Protein AF-W6WAR6-F1 (afdb_monomer_lite)

Sequence (105 aa):
MEKTQIDDINAQILKLRTALPIWGVEANDLVELARNAERAAATVDERTMQRMRGLIETTTGWHNTLLYWEEQDAAPALSADFRVLRGSLDAMRKEVAEAAASFEM

pLDDT: mean 92.83, std 6.92, range [50.5, 98.0]

Foldseek 3Di:
DDPVVVVVVVVVLVVLVVCLVVLVVVLVVLLVQLVVCVVVVHADDVVSLVSLVVSLVVLVVLLVVLVVCLVVVDDPVSVVSSVVSNVSSVVSNVSSVVSSVSHPD

Radius of gyration: 16.29 Å; chains: 1; bounding box: 42×20×41 Å

Structure (mmCIF, N/CA/C/O backbone):
data_AF-W6WAR6-F1
#
_entry.id   AF-W6WAR6-F1
#
loop_
_atom_site.group_PDB
_atom_site.id
_atom_site.type_symbol
_atom_site.label_atom_id
_atom_site.label_alt_id
_atom_site.label_comp_id
_atom_site.label_asym_id
_atom_site.label_entity_id
_atom_site.label_seq_id
_atom_site.pdbx_PDB_ins_code
_atom_site.Cartn_x
_atom_site.Cartn_y
_atom_site.Cartn_z
_atom_site.occupancy
_atom_site.B_iso_or_equiv
_atom_site.auth_seq_id
_atom_site.auth_comp_id
_atom_site.auth_asym_id
_atom_site.auth_atom_id
_atom_site.pdbx_PDB_model_num
ATOM 1 N N . MET A 1 1 ? -19.474 4.951 17.180 1.00 71.19 1 MET A N 1
ATOM 2 C CA . MET A 1 1 ? -19.501 3.686 16.408 1.00 71.19 1 MET A CA 1
ATOM 3 C C . MET A 1 1 ? -20.111 2.569 17.241 1.00 71.19 1 MET A C 1
ATOM 5 O O . MET A 1 1 ? -19.901 2.544 18.450 1.00 71.19 1 MET A O 1
ATOM 9 N N . GLU A 1 2 ? -20.869 1.668 16.621 1.00 78.31 2 GLU A N 1
ATOM 10 C CA . GLU A 1 2 ? -21.475 0.522 17.315 1.00 78.31 2 GLU A CA 1
ATOM 11 C C . GLU A 1 2 ? -20.460 -0.613 17.537 1.00 78.31 2 GLU A C 1
ATOM 13 O O . GLU A 1 2 ? -19.484 -0.738 16.799 1.00 78.31 2 GLU A O 1
ATOM 18 N N . LYS A 1 3 ? -20.684 -1.476 18.538 1.00 76.31 3 LYS A N 1
ATOM 19 C CA . LYS A 1 3 ? -19.753 -2.570 18.876 1.00 76.31 3 LYS A CA 1
ATOM 20 C C . LYS A 1 3 ? -19.517 -3.532 17.704 1.00 76.31 3 LYS A C 1
ATOM 22 O O . LYS A 1 3 ? -18.371 -3.844 17.408 1.00 76.31 3 LYS A O 1
ATOM 27 N N . THR A 1 4 ? -20.578 -3.932 17.005 1.00 79.31 4 THR A N 1
ATOM 28 C CA . THR A 1 4 ? -20.491 -4.812 15.827 1.00 79.31 4 THR A CA 1
ATOM 29 C C . THR A 1 4 ? -19.621 -4.198 14.727 1.00 79.31 4 THR A C 1
ATOM 31 O O . THR A 1 4 ? -18.787 -4.878 14.143 1.00 79.31 4 THR A O 1
ATOM 34 N N . GLN A 1 5 ? -19.738 -2.885 14.511 1.00 82.69 5 GLN A N 1
ATOM 35 C CA . GLN A 1 5 ? -18.924 -2.151 13.541 1.00 82.69 5 GLN A CA 1
ATOM 36 C C . GLN A 1 5 ? -17.436 -2.135 13.930 1.00 82.69 5 GLN A C 1
ATOM 38 O O . GLN A 1 5 ? -16.568 -2.238 13.067 1.00 82.69 5 GLN A O 1
ATOM 43 N N . ILE A 1 6 ? -17.129 -2.014 15.224 1.00 80.69 6 ILE A N 1
ATOM 44 C CA . ILE A 1 6 ? -15.752 -2.071 15.735 1.00 80.69 6 ILE A CA 1
ATOM 45 C C . ILE A 1 6 ? -15.165 -3.476 15.551 1.00 80.69 6 ILE A C 1
ATOM 47 O O . ILE A 1 6 ? -14.018 -3.604 15.124 1.00 80.69 6 ILE A O 1
ATOM 51 N N . ASP A 1 7 ? -15.941 -4.521 15.838 1.00 85.19 7 ASP A N 1
ATOM 52 C CA . ASP A 1 7 ? -15.515 -5.914 15.661 1.00 85.19 7 ASP A CA 1
ATOM 53 C C . ASP A 1 7 ? -15.226 -6.222 14.178 1.00 85.19 7 ASP A C 1
ATOM 55 O O . ASP A 1 7 ? -14.179 -6.795 13.855 1.00 85.19 7 ASP A O 1
ATOM 59 N N . ASP A 1 8 ? -16.082 -5.746 13.267 1.00 90.69 8 ASP A N 1
ATOM 60 C CA . ASP A 1 8 ? -15.875 -5.858 11.820 1.00 90.69 8 ASP A CA 1
ATOM 61 C C . ASP A 1 8 ? -14.600 -5.136 11.366 1.00 90.69 8 ASP A C 1
ATOM 63 O O . ASP A 1 8 ? -13.796 -5.692 10.613 1.00 90.69 8 ASP A O 1
ATOM 67 N N . ILE A 1 9 ? -14.367 -3.914 11.851 1.00 92.75 9 ILE A N 1
ATOM 68 C CA . ILE A 1 9 ? -13.158 -3.149 11.527 1.00 92.75 9 ILE A CA 1
ATOM 69 C C . ILE A 1 9 ? -11.905 -3.849 12.046 1.00 92.75 9 ILE A C 1
ATOM 71 O O . ILE A 1 9 ? -10.930 -3.970 11.307 1.00 92.75 9 ILE A O 1
ATOM 75 N N . ASN A 1 10 ? -11.920 -4.361 13.275 1.00 92.38 10 ASN A N 1
ATOM 76 C CA . ASN A 1 10 ? -10.786 -5.098 13.830 1.00 92.38 10 ASN A CA 1
ATOM 77 C C . ASN A 1 10 ? -10.453 -6.341 12.990 1.00 92.38 10 ASN A C 1
ATOM 79 O O . ASN A 1 10 ? -9.279 -6.617 12.728 1.00 92.38 10 ASN A O 1
ATOM 83 N N . ALA A 1 11 ? -11.469 -7.056 12.498 1.00 94.50 11 ALA A N 1
ATOM 84 C CA . ALA A 1 11 ? -11.267 -8.182 11.590 1.00 94.50 11 ALA A CA 1
ATOM 85 C C . ALA A 1 11 ? -10.642 -7.748 10.250 1.00 94.50 11 ALA A C 1
ATOM 87 O O . ALA A 1 11 ? -9.783 -8.449 9.709 1.00 94.50 11 ALA A O 1
ATOM 88 N N . GLN A 1 12 ? -11.034 -6.589 9.715 1.00 95.38 12 GLN A N 1
ATOM 89 C CA . GLN A 1 12 ? -10.441 -6.033 8.494 1.00 95.38 12 GLN A CA 1
ATOM 90 C C . GLN A 1 12 ? -9.006 -5.536 8.714 1.00 95.38 12 GLN A C 1
ATOM 92 O O . GLN A 1 12 ? -8.139 -5.817 7.887 1.00 95.38 12 GLN A O 1
ATOM 97 N N . ILE A 1 13 ? -8.713 -4.884 9.846 1.00 95.56 13 ILE A N 1
ATOM 98 C CA . ILE A 1 13 ? -7.343 -4.503 10.222 1.00 95.56 13 ILE A CA 1
ATOM 99 C C . ILE A 1 13 ? -6.448 -5.737 10.289 1.00 95.56 13 ILE A C 1
ATOM 101 O O . ILE A 1 13 ? -5.317 -5.694 9.810 1.00 95.56 13 ILE A O 1
ATOM 105 N N . LEU A 1 14 ? -6.929 -6.840 10.868 1.00 95.44 14 LEU A N 1
ATOM 106 C CA . LEU A 1 14 ? -6.136 -8.062 10.960 1.00 95.44 14 LEU A CA 1
ATOM 107 C C . LEU A 1 14 ? -5.760 -8.587 9.568 1.00 95.44 14 LEU A C 1
ATOM 109 O O . LEU A 1 14 ? -4.594 -8.892 9.328 1.00 95.44 14 LEU A O 1
ATOM 113 N N . LYS A 1 15 ? -6.717 -8.611 8.632 1.00 95.56 15 LYS A N 1
ATOM 114 C CA . LYS A 1 15 ? -6.452 -8.979 7.232 1.00 95.56 15 LYS A CA 1
ATOM 115 C C . LYS A 1 15 ? -5.423 -8.049 6.594 1.00 95.56 15 LYS A C 1
ATOM 117 O O . LYS A 1 15 ? -4.486 -8.529 5.961 1.00 95.56 15 LYS A O 1
ATOM 122 N N . LEU A 1 16 ? -5.562 -6.738 6.798 1.00 96.25 16 LEU A N 1
ATOM 123 C CA . LEU A 1 16 ? -4.615 -5.753 6.282 1.00 96.25 16 LEU A CA 1
ATOM 124 C C . LEU A 1 16 ? -3.207 -5.963 6.859 1.00 96.25 16 LEU A C 1
ATOM 126 O O . LEU A 1 16 ? -2.232 -5.940 6.116 1.00 96.25 16 LEU A O 1
ATOM 130 N N . ARG A 1 17 ? -3.086 -6.235 8.162 1.00 95.69 17 ARG A N 1
ATOM 131 C CA . ARG A 1 17 ? -1.801 -6.531 8.816 1.00 95.69 17 ARG A CA 1
ATOM 132 C C . ARG A 1 17 ? -1.139 -7.789 8.268 1.00 95.69 17 ARG A C 1
ATOM 134 O O . ARG A 1 17 ? 0.082 -7.831 8.187 1.00 95.69 17 ARG A O 1
ATOM 141 N N . THR A 1 18 ? -1.918 -8.796 7.885 1.00 96.19 18 THR A N 1
ATOM 142 C CA . THR A 1 18 ? -1.388 -9.999 7.229 1.00 96.19 18 THR A CA 1
ATOM 143 C C . THR A 1 18 ? -0.970 -9.730 5.782 1.00 96.19 18 THR A C 1
ATOM 145 O O . THR A 1 18 ? 0.026 -10.285 5.327 1.00 96.19 18 THR A O 1
ATOM 148 N N . ALA A 1 19 ? -1.699 -8.875 5.062 1.00 96.31 19 ALA A N 1
ATOM 149 C CA . ALA A 1 19 ? -1.409 -8.550 3.667 1.00 96.31 19 ALA A CA 1
ATOM 150 C C . ALA A 1 19 ? -0.212 -7.598 3.502 1.00 96.31 19 ALA A C 1
ATOM 152 O O . ALA A 1 19 ? 0.580 -7.767 2.579 1.00 96.31 19 ALA A O 1
ATOM 153 N N . LEU A 1 20 ? -0.046 -6.631 4.410 1.00 96.19 20 LEU A N 1
ATOM 154 C CA . LEU A 1 20 ? 0.980 -5.586 4.328 1.00 96.19 20 LEU A CA 1
ATOM 155 C C . LEU A 1 20 ? 2.409 -6.117 4.111 1.00 96.19 20 LEU A C 1
ATOM 157 O O . LEU A 1 20 ? 3.081 -5.606 3.218 1.00 96.19 20 LEU A O 1
ATOM 161 N N . PRO A 1 21 ? 2.894 -7.135 4.849 1.00 96.25 21 PRO A N 1
ATOM 162 C CA . PRO A 1 21 ? 4.219 -7.701 4.605 1.00 96.25 21 PRO A CA 1
ATOM 163 C C . PRO A 1 21 ? 4.360 -8.333 3.216 1.00 96.25 21 PRO A C 1
ATOM 165 O O . PRO A 1 21 ? 5.408 -8.204 2.593 1.00 96.25 21 PRO A O 1
ATOM 168 N N . ILE A 1 22 ? 3.306 -8.987 2.717 1.00 96.56 22 ILE A N 1
ATOM 169 C CA . ILE A 1 22 ? 3.297 -9.619 1.390 1.00 96.56 22 ILE A CA 1
ATOM 170 C C . ILE A 1 22 ? 3.407 -8.541 0.309 1.00 96.56 22 ILE A C 1
ATOM 172 O O . ILE A 1 22 ? 4.245 -8.638 -0.583 1.00 96.56 22 ILE A O 1
ATOM 176 N N . TRP A 1 23 ? 2.613 -7.478 0.435 1.00 97.75 23 TRP A N 1
ATOM 177 C CA . TRP A 1 23 ? 2.677 -6.322 -0.455 1.00 97.75 23 TRP A CA 1
ATOM 178 C C . TRP A 1 23 ? 3.999 -5.567 -0.358 1.00 97.75 23 TRP A C 1
ATOM 180 O O . TRP A 1 23 ? 4.476 -5.074 -1.369 1.00 97.75 23 TRP A O 1
ATOM 190 N N . GLY A 1 24 ? 4.618 -5.506 0.823 1.00 97.19 24 GLY A N 1
ATOM 191 C CA . GLY A 1 24 ? 5.942 -4.909 0.995 1.00 97.19 24 GLY A CA 1
ATOM 192 C C . GLY A 1 24 ? 7.033 -5.665 0.235 1.00 97.19 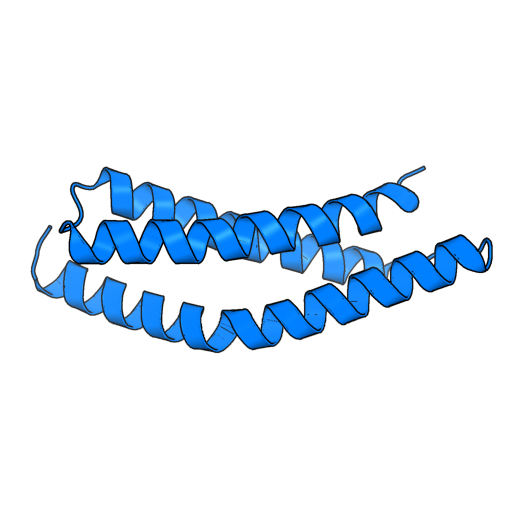24 GLY A C 1
ATOM 193 O O . GLY A 1 24 ? 7.868 -5.040 -0.412 1.00 97.19 24 GLY A O 1
ATOM 194 N N . VAL A 1 25 ? 6.998 -7.003 0.255 1.00 97.31 25 VAL A N 1
ATOM 195 C CA . VAL A 1 25 ? 7.905 -7.826 -0.564 1.00 97.31 25 VAL A CA 1
ATOM 196 C C . VAL A 1 25 ? 7.637 -7.593 -2.050 1.00 97.31 25 VAL A C 1
ATOM 198 O O . VAL A 1 25 ? 8.572 -7.335 -2.801 1.00 97.31 25 VAL A O 1
ATOM 201 N N . GLU A 1 26 ? 6.368 -7.603 -2.467 1.00 96.38 26 GLU A N 1
ATOM 202 C CA . GLU A 1 26 ? 6.007 -7.340 -3.863 1.00 96.38 26 GLU A CA 1
ATOM 203 C C . GLU A 1 26 ? 6.438 -5.939 -4.328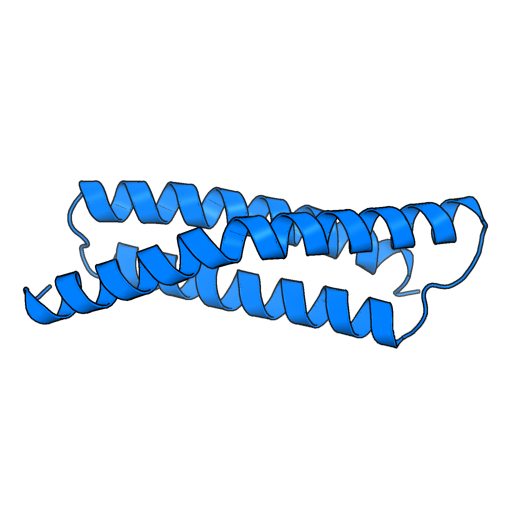 1.00 96.38 26 GLU A C 1
ATOM 205 O O . GLU A 1 26 ? 6.982 -5.803 -5.422 1.00 96.38 26 GLU A O 1
ATOM 210 N N . ALA A 1 27 ? 6.243 -4.910 -3.502 1.00 97.44 27 ALA A N 1
ATOM 211 C CA . ALA A 1 27 ? 6.684 -3.548 -3.779 1.00 97.44 27 ALA A CA 1
ATOM 212 C C . ALA A 1 27 ? 8.197 -3.495 -4.001 1.00 97.44 27 ALA A C 1
ATOM 214 O O . ALA A 1 27 ? 8.647 -2.945 -5.003 1.00 97.44 27 ALA A O 1
ATOM 215 N N . ASN A 1 28 ? 8.970 -4.108 -3.102 1.00 97.69 28 ASN A N 1
ATOM 216 C CA . ASN A 1 28 ? 10.422 -4.147 -3.209 1.00 97.69 28 ASN A CA 1
ATOM 217 C C . ASN A 1 28 ? 10.879 -4.862 -4.489 1.00 97.69 28 ASN A C 1
ATOM 219 O O . ASN A 1 28 ? 11.732 -4.346 -5.206 1.00 97.69 28 ASN A O 1
ATOM 223 N N . ASP A 1 29 ? 10.277 -6.007 -4.818 1.00 96.81 29 ASP A N 1
ATOM 224 C CA . ASP A 1 29 ? 10.596 -6.741 -6.045 1.00 96.81 29 ASP A CA 1
ATOM 225 C C . ASP A 1 29 ? 10.322 -5.895 -7.298 1.00 96.81 29 ASP A C 1
ATOM 227 O O . ASP A 1 29 ? 11.143 -5.842 -8.214 1.00 96.81 29 ASP A O 1
ATOM 231 N N . LEU A 1 30 ? 9.180 -5.201 -7.338 1.00 96.44 30 LEU A N 1
ATOM 232 C CA . LEU A 1 30 ? 8.814 -4.322 -8.449 1.00 96.44 30 LEU A CA 1
ATOM 233 C C . LEU A 1 30 ? 9.772 -3.127 -8.568 1.00 96.44 30 LEU A C 1
ATOM 235 O O . LEU A 1 30 ? 10.231 -2.825 -9.670 1.00 96.44 30 LEU A O 1
ATOM 239 N N . VAL A 1 31 ? 10.109 -2.477 -7.452 1.00 96.50 31 VAL A N 1
ATOM 240 C CA . VAL A 1 31 ? 11.052 -1.347 -7.413 1.00 96.50 31 VAL A CA 1
ATOM 241 C C . VAL A 1 31 ? 12.438 -1.774 -7.895 1.00 96.50 31 VAL A C 1
ATOM 243 O O . VAL A 1 31 ? 13.052 -1.077 -8.703 1.00 96.50 31 VAL A O 1
ATOM 246 N N . GLU A 1 32 ? 12.929 -2.931 -7.458 1.00 95.94 32 GLU A N 1
ATOM 247 C CA . GLU A 1 32 ? 14.231 -3.438 -7.891 1.00 95.94 32 GLU A CA 1
ATOM 248 C C . GLU A 1 32 ? 14.235 -3.828 -9.373 1.00 95.94 32 GLU A C 1
ATOM 250 O O . GLU A 1 32 ? 15.205 -3.544 -10.079 1.00 95.94 32 GLU A O 1
ATOM 255 N N . LEU A 1 33 ? 13.146 -4.407 -9.892 1.00 94.56 33 LEU A N 1
ATOM 256 C CA . LEU A 1 33 ? 12.995 -4.658 -11.329 1.00 94.56 33 LEU A CA 1
ATOM 257 C C . LEU A 1 33 ? 13.052 -3.359 -12.143 1.00 94.56 33 LEU A C 1
ATOM 259 O O . LEU A 1 33 ? 13.796 -3.295 -13.124 1.00 94.56 33 LEU A O 1
ATOM 263 N N . ALA A 1 34 ? 12.333 -2.322 -11.711 1.00 93.31 34 ALA A N 1
ATOM 264 C CA . ALA A 1 34 ? 12.383 -0.994 -12.321 1.00 93.31 34 ALA A CA 1
ATOM 265 C C . ALA A 1 34 ? 13.805 -0.418 -12.309 1.00 93.31 34 ALA A C 1
ATOM 267 O O . ALA A 1 34 ? 14.356 -0.096 -13.359 1.00 93.31 34 ALA A O 1
ATOM 268 N N . ARG A 1 35 ? 14.461 -0.369 -11.147 1.00 93.62 35 ARG A N 1
ATOM 269 C CA . ARG A 1 35 ? 15.839 0.142 -11.027 1.00 93.62 35 ARG A CA 1
ATOM 270 C C . ARG A 1 35 ? 16.834 -0.637 -11.884 1.00 93.62 35 ARG A C 1
ATOM 272 O O . ARG A 1 35 ? 17.790 -0.067 -12.406 1.00 93.62 35 ARG A O 1
ATOM 279 N N . ASN A 1 36 ? 16.654 -1.949 -12.018 1.00 94.00 36 ASN A N 1
ATOM 280 C CA . ASN A 1 36 ? 17.491 -2.778 -12.883 1.00 94.00 36 ASN A CA 1
ATOM 281 C C . ASN A 1 36 ? 17.296 -2.433 -14.360 1.00 94.00 36 ASN A C 1
ATOM 283 O O . ASN A 1 36 ? 18.286 -2.308 -15.080 1.00 94.00 36 ASN A O 1
ATOM 287 N N . ALA A 1 37 ? 16.049 -2.250 -14.795 1.00 92.38 37 ALA A N 1
ATOM 288 C CA . ALA A 1 37 ? 15.736 -1.842 -16.158 1.00 92.38 37 ALA A CA 1
ATOM 289 C C . ALA A 1 37 ? 16.308 -0.451 -16.471 1.00 92.38 37 ALA A C 1
ATOM 291 O O . ALA A 1 37 ? 16.989 -0.292 -17.481 1.00 92.38 37 ALA A O 1
ATOM 292 N N . GLU A 1 38 ? 16.148 0.514 -15.562 1.00 90.50 38 GLU A N 1
ATOM 293 C CA . GLU A 1 38 ? 16.713 1.862 -15.695 1.00 90.50 38 GLU A CA 1
ATOM 294 C C . GLU A 1 38 ? 18.243 1.817 -15.835 1.00 90.50 38 GLU A C 1
ATOM 296 O O . GLU A 1 38 ? 18.802 2.362 -16.788 1.00 90.50 38 GLU A O 1
ATOM 301 N N . ARG A 1 39 ? 18.935 1.085 -14.947 1.00 92.19 39 ARG A N 1
ATOM 302 C CA . ARG A 1 39 ? 20.399 0.906 -15.011 1.00 92.19 39 ARG A CA 1
ATOM 303 C C . ARG A 1 39 ? 20.871 0.249 -16.305 1.00 92.19 39 ARG A C 1
ATOM 305 O O . ARG A 1 39 ? 21.985 0.518 -16.750 1.00 92.19 39 ARG A O 1
ATOM 312 N N . ALA A 1 40 ? 20.054 -0.621 -16.887 1.00 93.12 40 ALA A N 1
ATOM 313 C CA . ALA A 1 40 ? 20.343 -1.293 -18.146 1.00 93.12 40 ALA A CA 1
ATOM 314 C C . ALA A 1 40 ? 19.919 -0.483 -19.386 1.00 93.12 40 ALA A C 1
ATOM 316 O O . ALA A 1 40 ? 20.113 -0.968 -20.499 1.00 93.12 40 ALA A O 1
ATOM 317 N N . ALA A 1 41 ? 19.339 0.714 -19.212 1.00 89.25 41 ALA A N 1
ATOM 318 C CA . ALA A 1 41 ? 18.678 1.479 -20.273 1.00 89.25 41 ALA A CA 1
ATOM 319 C C . ALA A 1 41 ? 17.640 0.640 -21.051 1.00 89.25 41 ALA A C 1
ATOM 321 O O . ALA A 1 41 ? 17.510 0.743 -22.272 1.00 89.25 41 ALA A O 1
ATOM 322 N N . ALA A 1 42 ? 16.925 -0.227 -20.332 1.00 89.31 42 ALA A N 1
ATOM 323 C CA . ALA A 1 42 ? 15.902 -1.122 -20.850 1.00 89.31 42 ALA A CA 1
ATOM 324 C C . ALA A 1 42 ? 14.502 -0.665 -20.422 1.00 89.31 42 ALA A C 1
ATOM 326 O O . ALA A 1 42 ? 14.331 0.058 -19.443 1.00 89.31 42 ALA A O 1
ATOM 327 N N . THR A 1 43 ? 13.485 -1.127 -21.142 1.00 87.62 43 THR A N 1
ATOM 328 C CA . THR A 1 43 ? 12.083 -0.912 -20.775 1.00 87.62 43 THR A CA 1
ATOM 329 C C . THR A 1 43 ? 11.620 -1.965 -19.777 1.00 87.62 43 THR A C 1
ATOM 331 O O . THR A 1 43 ? 11.965 -3.142 -19.906 1.00 87.62 43 THR A O 1
ATOM 334 N N . VAL A 1 44 ? 10.767 -1.567 -18.840 1.00 89.06 44 VAL A N 1
ATOM 335 C CA . VAL A 1 44 ? 9.970 -2.503 -18.044 1.00 89.06 44 VAL A CA 1
ATOM 336 C C . VAL A 1 44 ? 8.809 -3.018 -18.897 1.00 89.06 44 VAL A C 1
ATOM 338 O O . VAL A 1 44 ? 8.242 -2.279 -19.701 1.00 89.06 44 VAL A O 1
ATOM 341 N N . ASP A 1 45 ? 8.468 -4.299 -18.766 1.00 90.00 45 ASP A N 1
ATOM 342 C CA . ASP A 1 45 ? 7.339 -4.864 -19.497 1.00 90.00 45 ASP A CA 1
ATOM 343 C C . ASP A 1 45 ? 5.991 -4.348 -18.956 1.00 90.00 45 ASP A C 1
ATOM 345 O O . ASP A 1 45 ? 5.835 -4.031 -17.774 1.00 90.00 45 ASP A O 1
ATOM 349 N N . GLU A 1 46 ? 4.980 -4.311 -19.824 1.00 91.88 46 GLU A N 1
ATOM 350 C CA . GLU A 1 46 ? 3.652 -3.785 -19.486 1.00 91.88 46 GLU A CA 1
ATOM 351 C C . GLU A 1 46 ? 2.976 -4.550 -18.335 1.00 91.88 46 GLU A C 1
ATOM 353 O O . GLU A 1 46 ? 2.228 -3.964 -17.555 1.00 91.88 46 GLU A O 1
ATOM 358 N N . ARG A 1 47 ? 3.255 -5.849 -18.160 1.00 93.12 47 ARG A N 1
ATOM 359 C CA . ARG A 1 47 ? 2.696 -6.618 -17.040 1.00 93.12 47 ARG A CA 1
ATOM 360 C C . ARG A 1 47 ? 3.293 -6.148 -15.715 1.00 93.12 47 ARG A C 1
ATOM 362 O O . ARG A 1 47 ? 2.567 -6.063 -14.726 1.00 93.12 47 ARG A O 1
ATOM 369 N N . THR A 1 48 ? 4.580 -5.832 -15.672 1.00 93.19 48 THR A N 1
ATOM 370 C CA . THR A 1 48 ? 5.222 -5.255 -14.487 1.00 93.19 48 THR A CA 1
ATOM 371 C C . THR A 1 48 ? 4.644 -3.869 -14.169 1.00 93.19 48 THR A C 1
ATOM 373 O O . THR A 1 48 ? 4.280 -3.625 -13.017 1.00 93.19 48 THR A O 1
ATOM 376 N N . MET A 1 49 ? 4.415 -3.019 -15.177 1.00 94.31 49 MET A N 1
ATOM 377 C CA . MET A 1 49 ? 3.729 -1.728 -14.991 1.00 94.31 49 MET A CA 1
ATOM 378 C C . MET A 1 49 ? 2.294 -1.893 -14.467 1.00 94.31 49 MET A C 1
ATOM 380 O O . MET A 1 49 ? 1.873 -1.189 -13.548 1.00 94.31 49 MET A O 1
ATOM 384 N N . GLN A 1 50 ? 1.541 -2.870 -14.981 1.00 95.62 50 GLN A N 1
ATOM 385 C CA . GLN A 1 50 ? 0.201 -3.195 -14.477 1.00 95.62 50 GLN A CA 1
ATOM 386 C C . GLN A 1 50 ? 0.217 -3.632 -13.012 1.00 95.62 50 GLN A C 1
ATOM 388 O O . GLN A 1 50 ? -0.668 -3.242 -12.253 1.00 95.62 50 GLN A O 1
ATOM 393 N N . ARG A 1 51 ? 1.223 -4.409 -12.595 1.00 96.56 51 ARG A N 1
ATOM 394 C CA . ARG A 1 51 ? 1.374 -4.822 -11.193 1.00 96.56 51 ARG A CA 1
ATOM 395 C C . ARG A 1 51 ? 1.670 -3.636 -10.281 1.00 96.56 51 ARG A C 1
ATOM 397 O O . ARG A 1 51 ? 1.042 -3.526 -9.233 1.00 96.56 51 ARG A O 1
ATOM 404 N N . MET A 1 52 ? 2.556 -2.729 -10.696 1.00 96.69 52 MET A N 1
ATOM 405 C CA . MET A 1 52 ? 2.825 -1.490 -9.956 1.00 96.69 52 MET A CA 1
ATOM 406 C C . MET A 1 52 ? 1.552 -0.656 -9.784 1.00 96.69 52 MET A C 1
ATOM 408 O O . MET A 1 52 ? 1.218 -0.277 -8.661 1.00 96.69 52 MET A O 1
ATOM 412 N N . ARG A 1 53 ? 0.788 -0.442 -10.866 1.00 96.12 53 ARG A N 1
ATOM 413 C CA . ARG A 1 53 ? -0.493 0.283 -10.812 1.00 96.12 53 ARG A CA 1
ATOM 414 C C . ARG A 1 53 ? -1.505 -0.399 -9.894 1.00 96.12 53 ARG A C 1
ATOM 416 O O . ARG A 1 53 ? -2.057 0.254 -9.015 1.00 96.12 53 ARG A O 1
ATOM 423 N N . GLY A 1 54 ? -1.684 -1.713 -10.023 1.00 96.81 54 GLY A N 1
ATOM 424 C CA . GLY A 1 54 ? -2.598 -2.471 -9.166 1.00 96.81 54 GLY A CA 1
ATOM 425 C C . GLY A 1 54 ? -2.228 -2.395 -7.680 1.00 96.81 54 GLY A C 1
ATOM 426 O O . GLY A 1 54 ? -3.110 -2.285 -6.822 1.00 96.81 54 GLY A O 1
ATOM 427 N N . LEU A 1 55 ? -0.931 -2.388 -7.359 1.00 96.94 55 LEU A N 1
ATOM 428 C CA . LEU A 1 55 ? -0.454 -2.227 -5.988 1.00 96.94 55 LEU A CA 1
ATOM 429 C C . LEU A 1 55 ? -0.708 -0.807 -5.453 1.00 96.94 55 LEU A C 1
ATOM 431 O O . LEU A 1 55 ? -1.191 -0.652 -4.329 1.00 96.94 55 LEU A O 1
ATOM 435 N N . ILE A 1 56 ? -0.460 0.229 -6.261 1.00 97.38 56 ILE A N 1
ATOM 436 C CA . ILE A 1 56 ? -0.765 1.635 -5.934 1.00 97.38 56 ILE A CA 1
ATOM 437 C C . ILE A 1 56 ? -2.265 1.833 -5.681 1.00 97.38 56 ILE A C 1
ATOM 439 O O . ILE A 1 56 ? -2.652 2.461 -4.693 1.00 97.38 56 ILE A O 1
ATOM 443 N N . GLU A 1 57 ? -3.121 1.283 -6.541 1.00 97.50 57 GLU A N 1
ATOM 444 C CA . GLU A 1 57 ? -4.578 1.368 -6.407 1.00 97.50 57 GLU A CA 1
ATOM 445 C C . GLU A 1 57 ? -5.062 0.669 -5.133 1.00 97.50 57 GLU A C 1
ATOM 447 O O . GLU A 1 57 ? -5.804 1.254 -4.340 1.00 97.50 57 GLU A O 1
ATOM 452 N N . THR A 1 58 ? -4.584 -0.554 -4.890 1.00 96.69 58 THR A N 1
ATOM 453 C CA . THR A 1 58 ? -4.963 -1.351 -3.715 1.00 96.69 58 THR A CA 1
ATOM 454 C C . THR A 1 58 ? -4.562 -0.653 -2.417 1.00 96.69 58 THR A C 1
ATOM 456 O O . THR A 1 58 ? -5.377 -0.506 -1.501 1.00 96.69 58 THR A O 1
ATOM 459 N N . THR A 1 59 ? -3.316 -0.184 -2.336 1.00 96.31 59 THR A N 1
ATOM 460 C CA . THR A 1 59 ? -2.802 0.514 -1.148 1.00 96.31 59 THR A CA 1
ATOM 461 C C . THR A 1 59 ? -3.499 1.855 -0.928 1.00 96.31 59 THR A C 1
ATOM 463 O O . THR A 1 59 ? -3.804 2.201 0.213 1.00 96.31 59 THR A O 1
ATOM 466 N N . THR A 1 60 ? -3.853 2.572 -1.999 1.00 97.00 60 THR A N 1
ATOM 467 C CA . THR A 1 60 ? -4.640 3.814 -1.919 1.00 97.00 60 THR A CA 1
ATOM 468 C C . THR A 1 60 ? -6.056 3.562 -1.409 1.00 97.00 60 THR A C 1
ATOM 470 O O . THR A 1 60 ? -6.535 4.295 -0.542 1.00 97.00 60 THR A O 1
ATOM 473 N N . GLY A 1 61 ? -6.718 2.505 -1.887 1.00 97.31 61 GLY A N 1
ATOM 474 C CA . GLY A 1 61 ? -8.044 2.112 -1.408 1.00 97.31 61 GLY A CA 1
ATOM 475 C C . GLY A 1 61 ? -8.056 1.833 0.096 1.00 97.31 61 GLY A C 1
ATOM 476 O O . GLY A 1 61 ? -8.917 2.342 0.821 1.00 97.31 61 GLY A O 1
ATOM 477 N N . TRP A 1 62 ? -7.055 1.102 0.592 1.00 98.00 62 TRP A N 1
ATOM 478 C CA . TRP A 1 62 ? -6.896 0.861 2.027 1.00 98.00 62 TRP A CA 1
ATOM 479 C C . TRP A 1 62 ? -6.551 2.123 2.808 1.00 98.00 62 TRP A C 1
ATOM 481 O O . TRP A 1 62 ? -7.166 2.367 3.842 1.00 98.00 62 TRP A O 1
ATOM 491 N N . HIS A 1 63 ? -5.635 2.957 2.311 1.00 97.81 63 HIS A N 1
ATOM 492 C CA . HIS A 1 63 ? -5.302 4.226 2.957 1.00 97.81 63 HIS A CA 1
ATOM 493 C C . HIS A 1 63 ? -6.562 5.086 3.163 1.00 97.81 63 HIS A C 1
ATOM 495 O O . HIS A 1 63 ? -6.811 5.571 4.268 1.00 97.81 63 HIS A O 1
ATOM 501 N N . ASN A 1 64 ? -7.389 5.219 2.123 1.00 97.62 64 ASN A N 1
ATOM 502 C CA . ASN A 1 64 ? -8.620 6.009 2.173 1.00 97.62 64 ASN A CA 1
ATOM 503 C C . ASN A 1 64 ? -9.678 5.380 3.084 1.00 97.62 64 ASN A C 1
ATOM 505 O O . ASN A 1 64 ? -10.369 6.099 3.797 1.00 97.62 64 ASN A O 1
ATOM 509 N N . THR A 1 65 ? -9.772 4.049 3.111 1.00 96.62 65 THR A N 1
ATOM 510 C CA . THR A 1 65 ? -10.672 3.330 4.026 1.00 96.62 65 THR A CA 1
ATOM 511 C C . THR A 1 65 ? -10.298 3.583 5.487 1.00 96.62 65 THR A C 1
ATOM 513 O O . THR A 1 65 ? -11.167 3.860 6.310 1.00 96.62 65 THR A O 1
ATOM 516 N N . LEU A 1 66 ? -9.003 3.543 5.810 1.00 96.75 66 LEU A N 1
ATOM 517 C CA . LEU A 1 66 ? -8.507 3.818 7.160 1.00 96.75 66 LEU A CA 1
ATOM 518 C C . LEU A 1 66 ? -8.735 5.279 7.565 1.00 96.75 66 LEU A C 1
ATOM 520 O O . LEU A 1 66 ? -9.131 5.531 8.698 1.00 96.75 66 LEU A O 1
ATOM 524 N N . LEU A 1 67 ? -8.517 6.228 6.647 1.00 96.31 67 LEU A N 1
ATOM 525 C CA . LEU A 1 67 ? -8.826 7.643 6.877 1.00 96.31 67 LEU A CA 1
ATOM 526 C C . LEU A 1 67 ? -10.322 7.836 7.141 1.00 96.31 67 LEU A C 1
ATOM 528 O O . LEU A 1 67 ? -10.693 8.471 8.120 1.00 96.31 67 LEU A O 1
ATOM 532 N N . TYR A 1 68 ? -11.172 7.230 6.312 1.00 95.44 68 TYR A N 1
ATOM 533 C CA . TYR A 1 68 ? -12.616 7.294 6.491 1.00 95.44 68 TYR A CA 1
ATOM 534 C C . TYR A 1 68 ? -13.036 6.762 7.865 1.00 95.44 68 TYR A C 1
ATOM 536 O O . TYR A 1 68 ? -13.796 7.420 8.566 1.00 95.44 68 TYR A O 1
ATOM 544 N N . TRP A 1 69 ? -12.526 5.603 8.291 1.00 94.88 69 TRP A N 1
ATOM 545 C CA . TRP A 1 69 ? -12.843 5.077 9.621 1.00 94.88 69 TRP A CA 1
ATOM 546 C C . TRP A 1 69 ? -12.316 5.959 10.751 1.00 94.88 69 TRP A C 1
ATOM 548 O O . TRP A 1 69 ? -12.987 6.086 11.770 1.00 94.88 69 TRP A O 1
ATOM 558 N N . GLU A 1 70 ? -11.151 6.583 10.582 1.00 93.25 70 GLU A N 1
ATOM 559 C CA . GLU A 1 70 ? -10.622 7.554 11.539 1.00 93.25 70 GLU A CA 1
ATOM 560 C C . GLU A 1 70 ? -11.556 8.766 11.702 1.00 93.25 70 GLU A C 1
ATOM 562 O O . GLU A 1 70 ? -11.811 9.194 12.827 1.00 93.2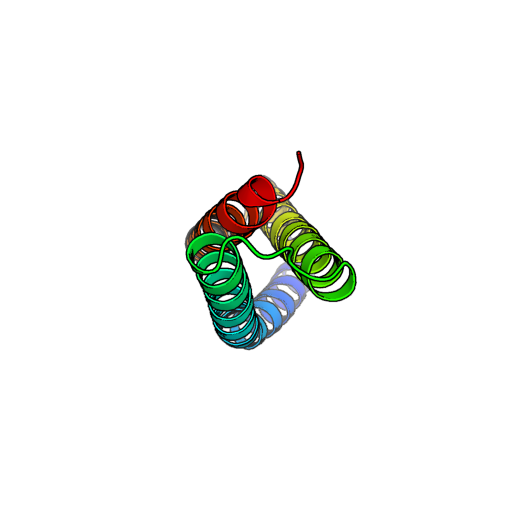5 70 GLU A O 1
ATOM 567 N N . GLU A 1 71 ? -12.118 9.272 10.601 1.00 93.81 71 GLU A N 1
ATOM 568 C CA . GLU A 1 71 ? -13.057 10.403 10.580 1.00 93.81 71 GLU A CA 1
ATOM 569 C C . GLU A 1 71 ? -14.428 10.079 11.206 1.00 93.81 71 GLU A C 1
ATOM 571 O O . GLU A 1 71 ? -15.157 10.993 11.589 1.00 93.81 71 GLU A O 1
ATOM 576 N N . GLN A 1 72 ? -14.781 8.797 11.370 1.00 91.00 72 GLN A N 1
ATOM 577 C CA . GLN A 1 72 ? -16.034 8.343 12.002 1.00 91.00 72 GLN A CA 1
ATOM 578 C C . GLN A 1 72 ? -15.969 8.280 13.543 1.00 91.00 72 GLN A C 1
ATOM 580 O O . GLN A 1 72 ? -16.685 7.490 14.163 1.00 91.00 72 GLN A O 1
ATOM 585 N N . ASP A 1 73 ? -15.125 9.108 14.166 1.00 86.81 73 ASP A N 1
ATOM 586 C CA . ASP A 1 73 ? -14.910 9.151 15.622 1.00 86.81 73 ASP A CA 1
ATOM 587 C C . ASP A 1 73 ? -14.467 7.786 16.187 1.00 86.81 73 ASP A C 1
ATOM 589 O O . ASP A 1 73 ? -15.021 7.239 17.147 1.00 86.81 73 ASP A O 1
ATOM 593 N N . ALA A 1 74 ? -13.469 7.187 15.527 1.00 87.62 74 ALA A N 1
ATOM 594 C CA . ALA A 1 74 ? -12.874 5.936 15.973 1.00 87.62 74 ALA A CA 1
ATOM 595 C C . ALA A 1 74 ? -12.246 6.077 17.364 1.00 87.62 74 ALA A C 1
ATOM 597 O O . ALA A 1 74 ? -11.598 7.0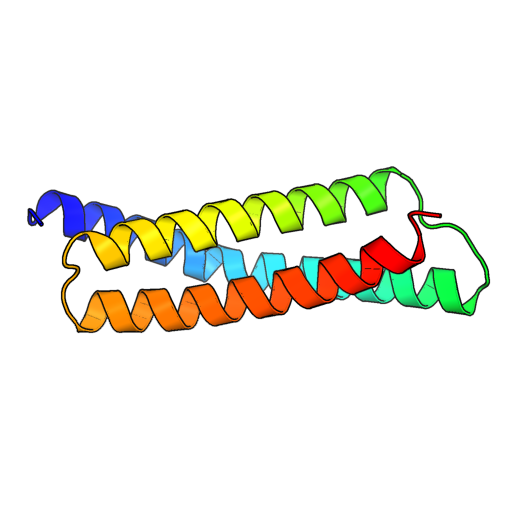74 17.686 1.00 87.62 74 ALA A O 1
ATOM 598 N N . ALA A 1 75 ? -12.368 5.020 18.174 1.00 89.81 75 ALA A N 1
ATOM 599 C CA . ALA A 1 75 ? -11.741 4.973 19.490 1.00 89.81 75 ALA A CA 1
ATOM 600 C C . ALA A 1 75 ? -10.231 5.295 19.393 1.00 89.81 75 ALA A C 1
ATOM 602 O O . ALA A 1 75 ? -9.576 4.826 18.457 1.00 89.81 75 ALA A O 1
ATOM 603 N N . PRO A 1 76 ? -9.632 6.017 20.362 1.00 91.31 76 PRO A N 1
ATOM 604 C CA . PRO A 1 76 ? -8.255 6.508 20.246 1.00 91.31 76 PRO A CA 1
ATOM 605 C C . PRO A 1 76 ? -7.205 5.440 19.906 1.00 91.31 76 PRO A C 1
ATOM 607 O O . PRO A 1 76 ? -6.308 5.691 19.104 1.00 91.31 76 PRO A O 1
ATOM 610 N N . ALA A 1 77 ? -7.328 4.234 20.471 1.00 89.19 77 ALA A N 1
ATOM 611 C CA . ALA A 1 77 ? -6.423 3.122 20.171 1.00 89.19 77 ALA A CA 1
ATOM 612 C C . ALA A 1 77 ? -6.531 2.659 18.706 1.00 89.19 77 ALA A C 1
ATOM 614 O O . ALA A 1 77 ? -5.522 2.412 18.053 1.00 89.19 77 ALA A O 1
ATOM 615 N N . LEU A 1 78 ? -7.754 2.604 18.177 1.00 91.19 78 LEU A N 1
ATOM 616 C CA . LEU A 1 78 ? -8.030 2.216 16.798 1.00 91.19 78 LEU A CA 1
ATOM 617 C C . LEU A 1 78 ? -7.539 3.285 15.812 1.00 91.19 78 LEU A C 1
ATOM 619 O O . LEU A 1 78 ? -6.916 2.965 14.806 1.00 91.19 78 LEU A O 1
ATOM 623 N N . SER A 1 79 ? -7.745 4.562 16.146 1.00 94.00 79 SER A N 1
ATOM 624 C CA . SER A 1 79 ? -7.214 5.695 15.380 1.00 94.00 79 SER A CA 1
ATOM 625 C C . SER A 1 79 ? -5.681 5.673 15.308 1.00 94.00 79 SER A C 1
ATOM 627 O O . SER A 1 79 ? -5.110 5.883 14.237 1.00 94.00 79 SER A O 1
ATOM 629 N N . ALA A 1 80 ? -4.994 5.359 16.411 1.00 94.81 80 ALA A N 1
ATOM 630 C CA . ALA A 1 80 ? -3.539 5.203 16.403 1.00 94.81 80 ALA A CA 1
ATOM 631 C C . ALA A 1 80 ? -3.090 4.072 15.461 1.00 94.81 80 ALA A C 1
ATOM 633 O O . ALA A 1 80 ? -2.186 4.274 14.648 1.00 94.81 80 ALA A O 1
ATOM 634 N N . ASP A 1 81 ? -3.764 2.921 15.513 1.00 94.19 81 ASP A N 1
ATOM 635 C CA . ASP A 1 81 ? -3.496 1.793 14.617 1.00 94.19 81 ASP A CA 1
ATOM 636 C C . ASP A 1 81 ? -3.712 2.160 13.141 1.00 94.19 81 ASP A C 1
ATOM 638 O O . ASP A 1 81 ? -2.868 1.850 12.297 1.00 94.19 81 ASP A O 1
ATOM 642 N N . PHE A 1 82 ? -4.796 2.872 12.819 1.00 97.06 82 PHE A N 1
ATOM 643 C CA . PHE A 1 82 ? -5.054 3.367 11.467 1.00 97.06 82 PHE A CA 1
ATOM 644 C C . PHE A 1 82 ? -3.922 4.249 10.947 1.00 97.06 82 PHE A C 1
ATOM 646 O O . PHE A 1 82 ? -3.462 4.041 9.826 1.00 97.06 82 PHE A O 1
ATOM 653 N N . ARG A 1 83 ? -3.434 5.200 11.752 1.00 97.19 83 ARG A N 1
ATOM 654 C CA . ARG A 1 83 ? -2.343 6.105 11.353 1.00 97.19 83 ARG A CA 1
ATOM 655 C C . ARG A 1 83 ? -1.054 5.356 11.040 1.00 97.19 83 ARG A C 1
ATOM 657 O O . ARG A 1 83 ? -0.402 5.669 10.048 1.00 97.19 83 ARG A O 1
ATOM 664 N N . VAL A 1 84 ? -0.704 4.358 11.852 1.00 96.56 84 VAL A N 1
ATOM 665 C CA . VAL A 1 84 ? 0.488 3.528 11.620 1.00 96.56 84 VAL A CA 1
ATOM 666 C C . VAL A 1 84 ? 0.367 2.780 10.295 1.00 96.56 84 VAL A C 1
ATOM 668 O O . VAL A 1 84 ? 1.266 2.853 9.459 1.00 96.56 84 VAL A O 1
ATOM 671 N N . LEU A 1 85 ? -0.768 2.113 10.072 1.00 97.81 85 LEU A N 1
ATOM 672 C CA . LEU A 1 85 ? -1.011 1.345 8.850 1.00 97.81 85 LEU A CA 1
ATOM 673 C C . LEU A 1 85 ? -1.031 2.248 7.611 1.00 97.81 85 LEU A C 1
ATOM 675 O O . LEU A 1 85 ? -0.431 1.907 6.595 1.00 97.81 85 LEU A O 1
ATOM 679 N N . ARG A 1 86 ? -1.659 3.425 7.708 1.00 97.75 86 ARG A N 1
ATOM 680 C CA . ARG A 1 86 ? -1.650 4.442 6.648 1.00 97.75 86 ARG A CA 1
ATOM 681 C C . ARG A 1 86 ? -0.239 4.907 6.317 1.00 97.75 86 ARG A C 1
ATOM 683 O O . ARG A 1 86 ? 0.098 4.949 5.142 1.00 97.75 86 ARG A O 1
ATOM 690 N N . GLY A 1 87 ? 0.596 5.169 7.323 1.00 97.69 87 GLY A N 1
ATOM 691 C CA . GLY A 1 87 ? 1.996 5.539 7.108 1.00 97.69 87 GLY A CA 1
ATOM 692 C C . GLY A 1 87 ? 2.778 4.473 6.334 1.00 97.69 87 GLY A C 1
ATOM 693 O O . GLY A 1 87 ? 3.534 4.806 5.424 1.00 97.69 87 GLY A O 1
ATOM 694 N N . SER A 1 88 ? 2.556 3.188 6.632 1.00 96.81 88 SER A N 1
ATOM 695 C CA . SER A 1 88 ? 3.165 2.087 5.871 1.00 96.81 88 SER A CA 1
ATOM 696 C C . SER A 1 88 ? 2.666 2.018 4.424 1.00 96.81 88 SER A C 1
ATOM 698 O O . SER A 1 88 ? 3.467 1.821 3.512 1.00 96.81 88 SER A O 1
ATOM 700 N N . LEU A 1 89 ? 1.360 2.197 4.203 1.00 97.94 89 LEU A N 1
ATOM 701 C CA . LEU A 1 89 ? 0.766 2.212 2.862 1.00 97.94 89 LEU A CA 1
ATOM 702 C C . LEU A 1 89 ? 1.272 3.396 2.029 1.00 97.94 89 LEU A C 1
ATOM 704 O O . LEU A 1 89 ? 1.597 3.222 0.858 1.00 97.94 89 LEU A O 1
ATOM 708 N N . ASP A 1 90 ? 1.377 4.582 2.632 1.00 97.69 90 ASP A N 1
ATOM 709 C CA . ASP A 1 90 ? 1.877 5.785 1.965 1.00 97.69 90 ASP A CA 1
ATOM 710 C C . ASP A 1 90 ? 3.344 5.64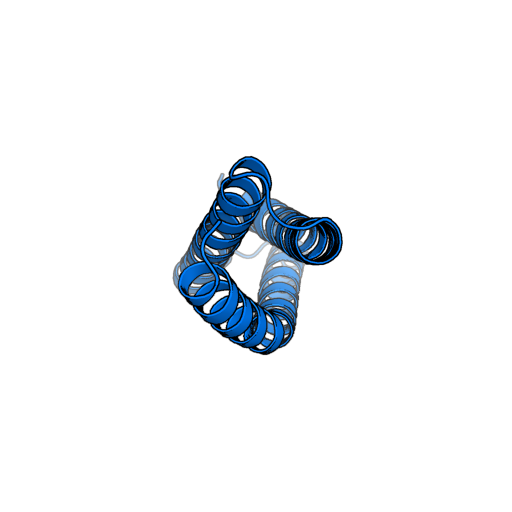3 1.554 1.00 97.69 90 ASP A C 1
ATOM 712 O O . ASP A 1 90 ? 3.694 6.003 0.428 1.00 97.69 90 ASP A O 1
ATOM 716 N N . ALA A 1 91 ? 4.191 5.095 2.433 1.00 96.31 91 ALA A N 1
ATOM 717 C CA . ALA A 1 91 ? 5.595 4.834 2.122 1.00 96.31 91 ALA A CA 1
ATOM 718 C C . ALA A 1 91 ? 5.730 3.865 0.938 1.00 96.31 91 ALA A C 1
ATOM 720 O O . ALA A 1 91 ? 6.400 4.180 -0.043 1.00 96.31 91 ALA A O 1
ATOM 721 N N . MET A 1 92 ? 5.012 2.739 0.985 1.00 97.00 92 MET A N 1
ATOM 722 C CA . MET A 1 92 ? 5.005 1.745 -0.090 1.00 97.00 92 MET A CA 1
ATOM 723 C C . MET A 1 92 ? 4.520 2.339 -1.415 1.00 97.00 92 MET A C 1
ATOM 725 O O . MET A 1 92 ? 5.168 2.174 -2.447 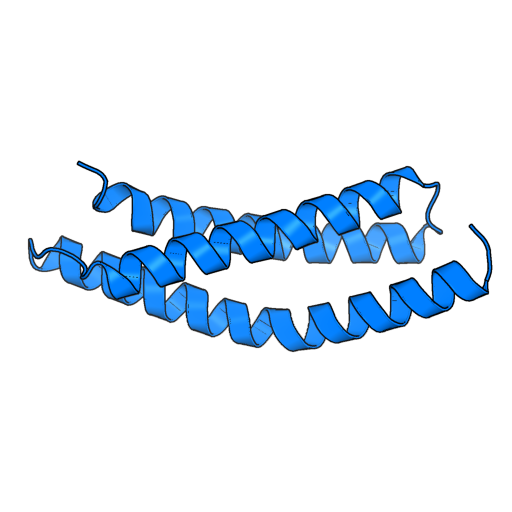1.00 97.00 92 MET A O 1
ATOM 729 N N . ARG A 1 93 ? 3.400 3.072 -1.394 1.00 96.44 93 ARG A N 1
ATOM 730 C CA . ARG A 1 93 ? 2.852 3.719 -2.590 1.00 96.44 93 ARG A CA 1
ATOM 731 C C . ARG A 1 93 ? 3.854 4.689 -3.198 1.00 96.44 93 ARG A C 1
ATOM 733 O O . ARG A 1 93 ? 3.993 4.715 -4.414 1.00 96.44 93 ARG A O 1
ATOM 740 N N . LYS A 1 94 ? 4.521 5.493 -2.367 1.00 96.81 94 LYS A N 1
ATOM 741 C CA . LYS A 1 94 ? 5.505 6.472 -2.828 1.00 96.81 94 LYS A CA 1
ATOM 742 C C . LYS A 1 94 ? 6.659 5.789 -3.559 1.00 96.81 94 LYS A C 1
ATOM 744 O O . LYS A 1 94 ? 6.953 6.177 -4.681 1.00 96.81 94 LYS A O 1
ATOM 749 N N . GLU A 1 95 ? 7.253 4.755 -2.967 1.00 95.88 95 GLU A N 1
ATOM 750 C CA . GLU A 1 95 ? 8.376 4.037 -3.585 1.00 95.88 95 GLU A CA 1
ATOM 751 C C . GLU A 1 95 ? 7.984 3.378 -4.914 1.00 95.88 95 GLU A C 1
ATOM 753 O O . GLU A 1 95 ? 8.702 3.496 -5.907 1.00 95.88 95 GLU A O 1
ATOM 758 N N . VAL A 1 96 ? 6.819 2.726 -4.961 1.00 96.44 96 VAL A N 1
ATOM 759 C CA . VAL A 1 96 ? 6.330 2.066 -6.182 1.00 96.44 96 VAL A CA 1
ATOM 760 C C . VAL A 1 96 ? 5.968 3.090 -7.261 1.00 96.44 96 VAL A C 1
ATOM 762 O O . VAL A 1 96 ? 6.267 2.868 -8.432 1.00 96.44 96 VAL A O 1
ATOM 765 N N . ALA A 1 97 ? 5.356 4.218 -6.892 1.00 94.75 97 ALA A N 1
ATOM 766 C CA . ALA A 1 97 ? 5.013 5.283 -7.833 1.00 94.75 97 ALA A CA 1
ATOM 767 C C . ALA A 1 97 ? 6.259 5.971 -8.407 1.00 94.75 97 ALA A C 1
ATOM 769 O O . ALA A 1 97 ? 6.307 6.230 -9.606 1.00 94.75 97 ALA A O 1
ATOM 770 N N . GLU A 1 98 ? 7.277 6.225 -7.581 1.00 94.75 98 GLU A N 1
ATOM 771 C CA . GLU A 1 98 ? 8.564 6.760 -8.040 1.00 94.75 98 GLU A CA 1
ATOM 772 C C . GLU A 1 98 ? 9.239 5.805 -9.032 1.00 94.75 98 GLU A C 1
ATOM 774 O O . GLU A 1 98 ? 9.709 6.245 -10.078 1.00 94.75 98 GLU A O 1
ATOM 779 N N . ALA A 1 99 ? 9.226 4.498 -8.754 1.00 92.94 99 ALA A N 1
ATOM 780 C CA . ALA A 1 99 ? 9.769 3.491 -9.663 1.00 92.94 99 ALA A CA 1
ATOM 781 C C . ALA A 1 99 ? 8.993 3.392 -10.988 1.00 92.94 99 ALA A C 1
ATOM 783 O O . ALA A 1 99 ? 9.605 3.235 -12.043 1.00 92.94 99 ALA A O 1
ATOM 784 N N . ALA A 1 100 ? 7.662 3.489 -10.948 1.00 90.81 100 ALA A N 1
ATOM 785 C CA . ALA A 1 100 ? 6.826 3.462 -12.147 1.00 90.81 100 ALA A CA 1
ATOM 786 C C . ALA A 1 100 ? 7.042 4.706 -13.028 1.00 90.81 100 ALA A C 1
ATOM 788 O O . ALA A 1 100 ? 7.141 4.585 -14.248 1.00 90.81 100 ALA A O 1
ATOM 789 N N . ALA A 1 101 ? 7.179 5.887 -12.416 1.00 90.06 101 ALA A N 1
ATOM 790 C CA . ALA A 1 101 ? 7.346 7.155 -13.125 1.00 90.06 101 ALA A CA 1
ATOM 791 C C . ALA A 1 101 ? 8.597 7.198 -14.021 1.00 90.06 101 ALA A C 1
ATOM 793 O O . ALA A 1 101 ? 8.585 7.885 -15.041 1.00 90.06 101 ALA A O 1
ATOM 794 N N . SER A 1 102 ? 9.645 6.427 -13.702 1.00 85.06 102 SER A N 1
ATOM 795 C CA . SER A 1 102 ? 10.843 6.293 -14.546 1.00 85.06 102 SER A CA 1
ATOM 796 C C . SER A 1 102 ? 10.565 5.715 -15.944 1.00 85.06 102 SER A C 1
ATOM 798 O O . SER A 1 102 ? 11.438 5.780 -16.808 1.00 85.06 102 SER A O 1
ATOM 800 N N . PHE A 1 103 ? 9.371 5.159 -16.184 1.00 81.56 103 PHE A N 1
ATOM 801 C CA . PHE A 1 103 ? 9.003 4.480 -17.432 1.00 81.56 103 PHE A CA 1
ATOM 802 C C . PHE A 1 103 ? 7.762 5.059 -18.131 1.00 81.56 103 PHE A C 1
ATOM 804 O O . PHE A 1 103 ? 7.381 4.545 -19.179 1.00 81.56 103 PHE A O 1
ATOM 811 N N . GLU A 1 104 ? 7.137 6.118 -17.606 1.00 70.06 104 GLU A N 1
ATOM 812 C CA . GLU A 1 104 ? 5.929 6.740 -18.189 1.00 70.06 104 GLU A CA 1
ATOM 813 C C . GLU A 1 104 ? 6.231 7.867 -19.211 1.00 70.06 104 GLU A C 1
ATOM 815 O O . GLU A 1 104 ? 5.465 8.824 -19.323 1.00 70.06 104 GLU A O 1
ATOM 820 N N . MET A 1 105 ? 7.342 7.773 -19.961 1.00 50.50 105 MET A N 1
ATOM 821 C CA . MET A 1 105 ? 7.709 8.743 -21.017 1.00 50.50 105 MET A CA 1
ATOM 822 C C . MET A 1 105 ? 6.927 8.579 -22.324 1.00 50.50 105 MET A C 1
ATOM 824 O O . MET A 1 105 ? 6.785 7.430 -22.799 1.00 50.50 105 MET A O 1
#

Secondary structure (DSSP, 8-state):
--HHHHHHHHHHHHHHHHHHHHHHHHHHHHHHHHHHHHHTT-PPPHHHHHHHHHHHHHHHHHHHHHHHHHHTT--HHHHHHHHHHHHHHHHHHHHHHHHHHTT--